Protein AF-A0AAV4DN42-F1 (afdb_monomer_lite)

InterPro domains:
  IPR019396 Transmembrane Fragile-X-F-associated protein [PF10269] (23-129)
  IPR019396 Transmembrane Fragile-X-F-associated protein [PTHR13568] (8-127)

Organism: NCBI:txid259542

Foldseek 3Di:
DVVVVVVVVVVVLVVQLVVLVVVVVVVVDPDQLVVSCVSVVVVLVVVVVVLVVVVVVVVVCVVVVPPDPPVVVVVVSVVVVLLSVLVVQLSVLVSVVVVVDPDPVVVSCVSVVVSVVVVVVVVVVVVVVVVVVD

Structure (mmCIF, N/CA/C/O backbone):
data_AF-A0AAV4DN42-F1
#
_entry.id   AF-A0AAV4DN42-F1
#
loop_
_atom_site.group_PDB
_atom_site.id
_atom_site.type_symbol
_atom_site.label_atom_id
_atom_site.label_alt_id
_atom_site.label_comp_id
_atom_site.label_asym_id
_atom_site.label_entity_id
_atom_site.label_seq_id
_atom_site.pdbx_PDB_ins_code
_atom_site.Cartn_x
_atom_site.Cartn_y
_atom_site.Cartn_z
_atom_site.occupancy
_atom_site.B_iso_or_equiv
_atom_site.auth_seq_id
_atom_site.auth_comp_id
_atom_site.auth_asym_id
_atom_site.auth_atom_id
_atom_site.pdbx_PDB_model_num
ATOM 1 N N . MET A 1 1 ? 24.687 -5.754 9.246 1.00 56.94 1 MET A N 1
ATOM 2 C CA . MET A 1 1 ? 24.277 -4.913 10.397 1.00 56.94 1 MET A CA 1
ATOM 3 C C . MET A 1 1 ? 23.203 -3.888 9.998 1.00 56.94 1 MET A C 1
ATOM 5 O O . MET A 1 1 ? 22.119 -3.936 10.558 1.00 56.94 1 MET A O 1
ATOM 9 N N . ALA A 1 2 ? 23.407 -3.048 8.970 1.00 63.66 2 ALA A N 1
ATOM 10 C CA . ALA A 1 2 ? 22.430 -2.015 8.566 1.00 63.66 2 ALA A CA 1
ATOM 11 C C . ALA A 1 2 ? 21.050 -2.532 8.084 1.00 63.66 2 ALA A C 1
ATOM 13 O O . ALA A 1 2 ? 20.036 -1.884 8.322 1.00 63.66 2 ALA A O 1
ATOM 14 N N . ALA A 1 3 ? 20.978 -3.700 7.433 1.00 63.69 3 ALA A N 1
ATOM 15 C CA . ALA A 1 3 ? 19.703 -4.267 6.967 1.00 63.69 3 ALA A CA 1
ATOM 16 C C . ALA A 1 3 ? 18.789 -4.721 8.122 1.00 63.69 3 ALA A C 1
ATOM 18 O O . ALA A 1 3 ? 17.575 -4.541 8.059 1.00 63.69 3 ALA A O 1
ATOM 19 N N . VAL A 1 4 ? 19.385 -5.242 9.198 1.00 74.44 4 VAL A N 1
ATOM 20 C CA . VAL A 1 4 ? 18.662 -5.710 10.391 1.00 74.44 4 VAL A CA 1
ATOM 21 C C . VAL A 1 4 ? 18.031 -4.527 11.123 1.00 74.44 4 VAL A C 1
ATOM 23 O O . VAL A 1 4 ? 16.860 -4.572 11.478 1.00 74.44 4 VAL A O 1
ATOM 26 N N . GLN A 1 5 ? 18.762 -3.419 11.251 1.00 70.25 5 GLN A N 1
ATOM 27 C CA . GLN A 1 5 ? 18.263 -2.202 11.893 1.00 70.25 5 GLN A CA 1
ATOM 28 C C . GLN A 1 5 ? 17.070 -1.586 11.146 1.00 70.25 5 GLN A C 1
ATOM 30 O O . GLN A 1 5 ? 16.106 -1.146 11.768 1.00 70.25 5 GLN A O 1
ATOM 35 N N . LYS A 1 6 ? 17.092 -1.619 9.807 1.00 75.25 6 LYS A N 1
ATOM 36 C CA . LYS A 1 6 ? 15.973 -1.156 8.969 1.00 75.25 6 LYS A CA 1
ATOM 37 C C . LYS A 1 6 ? 14.732 -2.039 9.126 1.00 75.25 6 LYS A C 1
ATOM 39 O O . LYS A 1 6 ? 13.620 -1.519 9.159 1.00 75.25 6 LYS A O 1
ATOM 44 N N . ALA A 1 7 ? 14.922 -3.354 9.247 1.00 75.06 7 ALA A N 1
ATOM 45 C CA . ALA A 1 7 ? 13.830 -4.296 9.466 1.00 75.06 7 ALA A CA 1
ATOM 46 C C . ALA A 1 7 ? 13.192 -4.116 10.851 1.00 75.06 7 ALA A C 1
ATOM 48 O O . ALA A 1 7 ? 11.974 -4.026 10.942 1.00 75.06 7 ALA A O 1
ATOM 49 N N . ILE A 1 8 ? 14.000 -3.980 11.909 1.00 77.94 8 ILE A N 1
ATOM 50 C CA . ILE A 1 8 ? 13.504 -3.778 13.281 1.00 77.94 8 ILE A CA 1
ATOM 51 C C . ILE A 1 8 ? 12.688 -2.485 13.384 1.00 77.94 8 ILE A C 1
ATOM 53 O O . ILE A 1 8 ? 11.615 -2.485 13.982 1.00 77.94 8 ILE A O 1
ATOM 57 N N . PHE A 1 9 ? 13.159 -1.401 12.763 1.00 77.19 9 PHE A N 1
ATOM 58 C CA . PHE A 1 9 ? 12.449 -0.122 12.773 1.00 77.19 9 PHE A CA 1
ATOM 59 C C . PHE A 1 9 ? 11.089 -0.207 12.063 1.00 77.19 9 PHE A C 1
ATOM 61 O O . PHE A 1 9 ? 10.078 0.232 12.606 1.00 77.19 9 PHE A O 1
ATOM 68 N N . SER A 1 10 ? 11.053 -0.840 10.884 1.00 77.38 10 SER A N 1
ATOM 69 C CA . SER A 1 10 ? 9.808 -1.085 10.145 1.00 77.38 10 SER A CA 1
ATOM 70 C C . SER A 1 10 ? 8.827 -1.943 10.954 1.00 77.38 10 SER A C 1
ATOM 72 O O . SER A 1 10 ? 7.662 -1.582 11.109 1.00 77.38 10 SER A O 1
ATOM 74 N N . SER A 1 11 ? 9.309 -3.040 11.548 1.00 77.50 11 SER A N 1
ATOM 75 C CA . SER A 1 11 ? 8.485 -3.930 12.369 1.00 77.50 11 SER A CA 1
ATOM 76 C C . SER A 1 11 ? 7.931 -3.237 13.614 1.00 77.50 11 SER A C 1
ATOM 78 O O . SER A 1 11 ? 6.771 -3.447 13.952 1.00 77.50 11 SER A O 1
ATOM 80 N N . GLY A 1 12 ? 8.718 -2.385 14.279 1.00 82.31 12 GLY A N 1
ATOM 81 C CA . GLY A 1 12 ? 8.261 -1.618 15.441 1.00 82.31 12 GLY A CA 1
ATOM 82 C C . GLY A 1 12 ? 7.134 -0.646 15.094 1.00 82.31 12 GLY A C 1
ATOM 83 O O . GLY A 1 12 ? 6.122 -0.599 15.790 1.00 82.31 12 GLY A O 1
ATOM 84 N N . ILE A 1 13 ? 7.263 0.071 13.975 1.00 80.38 13 ILE A N 1
ATOM 85 C CA . ILE A 1 13 ? 6.212 0.968 13.478 1.00 80.38 13 ILE A CA 1
ATOM 86 C C . ILE A 1 13 ? 4.941 0.182 13.156 1.00 80.38 13 ILE A C 1
ATOM 88 O O . ILE A 1 13 ? 3.855 0.570 13.584 1.00 80.38 13 ILE A O 1
ATOM 92 N N . LEU A 1 14 ? 5.062 -0.948 12.454 1.00 78.81 14 LEU A N 1
ATOM 93 C CA . LEU A 1 14 ? 3.919 -1.800 12.125 1.00 78.81 14 LEU A CA 1
ATOM 94 C C . LEU A 1 14 ? 3.215 -2.332 13.378 1.00 78.81 14 LEU A C 1
ATOM 96 O O . LEU A 1 14 ? 1.989 -2.300 13.436 1.00 78.81 14 LEU A O 1
ATOM 100 N N . LEU A 1 15 ? 3.973 -2.764 14.391 1.00 81.88 15 LEU A N 1
ATOM 101 C CA . LEU A 1 15 ? 3.421 -3.231 15.664 1.00 81.88 15 LEU A CA 1
ATOM 102 C C . LEU A 1 15 ? 2.654 -2.125 16.389 1.00 81.88 15 LEU A C 1
ATOM 104 O O . LEU A 1 15 ? 1.529 -2.356 16.815 1.00 81.88 15 LEU A O 1
ATOM 108 N N . ILE A 1 16 ? 3.216 -0.917 16.476 1.00 82.06 16 ILE A N 1
ATOM 109 C CA . ILE A 1 16 ? 2.529 0.234 17.084 1.00 82.06 16 ILE A CA 1
ATOM 110 C C . ILE A 1 16 ? 1.230 0.541 16.329 1.00 82.06 16 ILE A C 1
ATOM 112 O O . ILE A 1 16 ? 0.191 0.752 16.947 1.00 82.06 16 ILE A O 1
ATOM 116 N N . THR A 1 17 ? 1.266 0.497 14.996 1.00 79.06 17 THR A N 1
ATOM 117 C CA . THR A 1 17 ? 0.084 0.731 14.152 1.00 79.06 17 THR A CA 1
ATOM 118 C C . THR A 1 17 ? -0.991 -0.338 14.379 1.00 79.06 17 THR A C 1
ATOM 120 O O . THR A 1 17 ? -2.170 -0.015 14.490 1.00 79.06 17 THR A O 1
ATOM 123 N N . ALA A 1 18 ? -0.592 -1.608 14.503 1.00 79.12 18 ALA A N 1
ATOM 124 C CA . ALA A 1 18 ? -1.494 -2.725 14.778 1.00 79.12 18 ALA A CA 1
ATOM 125 C C . ALA A 1 18 ? -2.104 -2.656 16.189 1.00 79.12 18 ALA A C 1
ATOM 127 O O . ALA A 1 18 ? -3.283 -2.956 16.361 1.00 79.12 18 ALA A O 1
ATOM 128 N N . ILE A 1 19 ? -1.329 -2.221 17.188 1.00 80.75 19 ILE A N 1
ATOM 129 C CA . ILE A 1 19 ? -1.811 -2.015 18.560 1.00 80.75 19 ILE A CA 1
ATOM 130 C C . ILE A 1 19 ? -2.817 -0.857 18.606 1.00 80.75 19 ILE A C 1
ATOM 132 O O . ILE A 1 19 ? -3.891 -1.016 19.180 1.00 80.75 19 ILE A O 1
ATOM 136 N N . LEU A 1 20 ? -2.521 0.278 17.960 1.00 76.44 20 LEU A N 1
ATOM 137 C CA . LEU A 1 20 ? -3.452 1.411 17.848 1.00 76.44 20 LEU A CA 1
ATOM 138 C C . LEU A 1 20 ? -4.739 1.023 17.105 1.00 76.44 20 LEU A C 1
ATOM 140 O O . LEU A 1 20 ? -5.827 1.442 17.493 1.00 76.44 20 LEU A O 1
ATOM 144 N N . PHE A 1 21 ? -4.622 0.190 16.069 1.00 78.81 21 PHE A N 1
ATOM 145 C CA . PHE A 1 21 ? -5.764 -0.375 15.353 1.00 78.81 21 PHE A CA 1
ATOM 146 C C . PHE A 1 21 ? -6.633 -1.254 16.261 1.00 78.81 21 PHE A C 1
ATOM 148 O O . PHE A 1 21 ? -7.845 -1.059 16.312 1.00 78.81 21 PHE A O 1
ATOM 155 N N . ALA A 1 22 ? -6.027 -2.172 17.019 1.00 75.94 22 ALA A N 1
ATOM 156 C CA 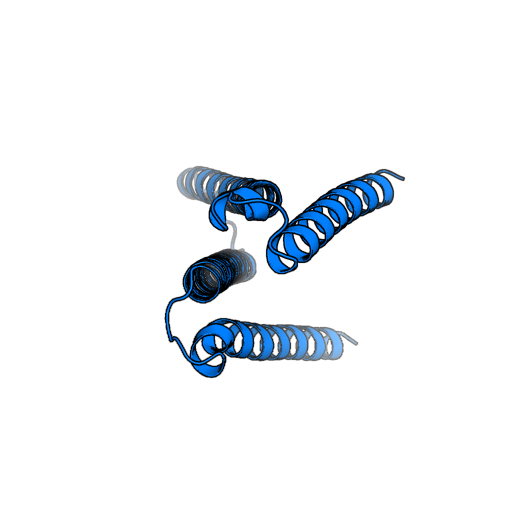. ALA A 1 22 ? -6.749 -3.032 17.956 1.00 75.94 22 ALA A CA 1
ATOM 157 C C . ALA A 1 22 ? -7.432 -2.229 19.080 1.00 75.94 22 ALA A C 1
ATOM 159 O O . ALA A 1 22 ? -8.590 -2.485 19.391 1.00 75.94 22 ALA A O 1
ATOM 160 N N . LEU A 1 23 ? -6.754 -1.214 19.628 1.00 70.81 23 LEU A N 1
ATOM 161 C CA . LEU A 1 23 ? -7.309 -0.315 20.649 1.00 70.81 23 LE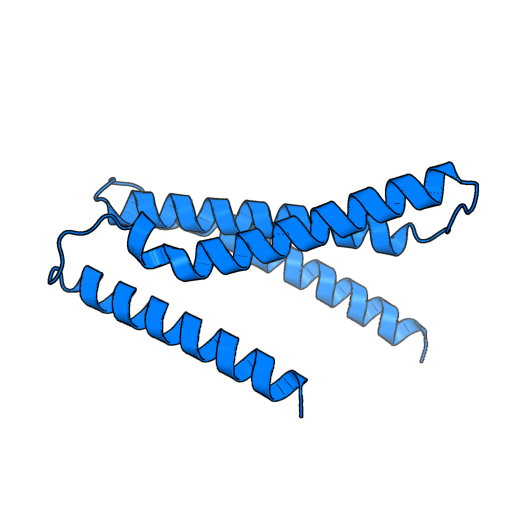U A CA 1
ATOM 162 C C . LEU A 1 23 ? -8.529 0.464 20.150 1.00 70.81 23 LEU A C 1
ATOM 164 O O . LEU A 1 23 ? -9.501 0.635 20.885 1.00 70.81 23 LEU A O 1
ATOM 168 N N . ARG A 1 24 ? -8.502 0.926 18.895 1.00 72.69 24 ARG A N 1
ATOM 169 C CA . ARG A 1 24 ? -9.648 1.618 18.301 1.00 72.69 24 ARG A CA 1
ATOM 170 C C . ARG A 1 24 ? -10.825 0.679 18.049 1.00 72.69 24 ARG A C 1
ATOM 172 O O . ARG A 1 24 ? -11.963 1.091 18.25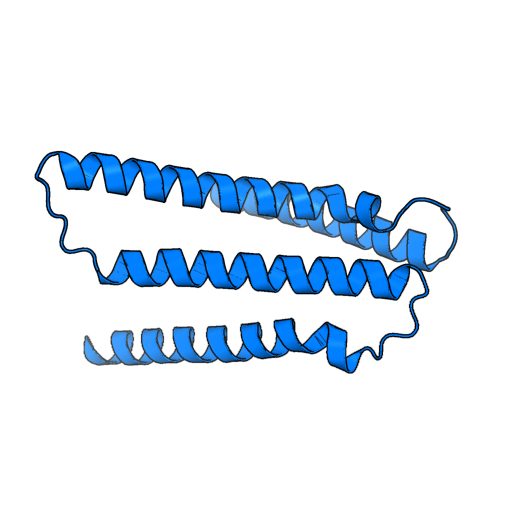0 1.00 72.69 24 ARG A O 1
ATOM 179 N N . VAL A 1 25 ? -10.569 -0.559 17.619 1.00 71.44 25 VAL A N 1
ATOM 180 C CA . VAL A 1 25 ? -11.618 -1.587 17.490 1.00 71.44 25 VAL A CA 1
ATOM 181 C C . VAL A 1 25 ? -12.298 -1.849 18.839 1.00 71.44 25 VAL A C 1
ATOM 183 O O . VAL A 1 25 ? -13.497 -2.106 18.872 1.00 71.44 25 VAL A O 1
ATOM 186 N N . ASP A 1 26 ? -11.571 -1.690 19.946 1.00 77.00 26 ASP A N 1
ATOM 187 C CA . ASP A 1 26 ? -12.096 -1.780 21.315 1.00 77.00 26 ASP A CA 1
ATOM 188 C C . ASP A 1 26 ? -12.913 -0.536 21.753 1.00 77.00 26 ASP A C 1
ATOM 190 O O . ASP A 1 26 ? -13.239 -0.374 22.924 1.00 77.00 26 ASP A O 1
ATOM 194 N N . ASN A 1 27 ? -13.238 0.380 20.825 1.00 67.19 27 ASN A N 1
ATOM 195 C CA . ASN A 1 27 ? -14.006 1.618 21.047 1.00 67.19 27 ASN A CA 1
ATOM 196 C C . ASN A 1 27 ? -13.464 2.537 22.161 1.00 67.19 27 ASN A C 1
ATOM 198 O O . ASN A 1 27 ? -14.185 3.379 22.688 1.00 67.19 27 ASN A O 1
ATOM 202 N N . THR A 1 28 ? -12.184 2.417 22.515 1.00 66.69 28 THR A N 1
ATOM 203 C CA . THR A 1 28 ? -11.588 3.209 23.607 1.00 66.69 28 THR A CA 1
ATOM 204 C C . THR A 1 28 ? -11.229 4.646 23.210 1.00 66.69 28 THR A C 1
ATOM 206 O O . THR A 1 28 ? -10.981 5.479 24.079 1.00 66.69 28 THR A O 1
ATOM 209 N N . VAL A 1 29 ? -11.179 4.960 21.910 1.00 68.44 29 VAL A N 1
ATOM 210 C CA . VAL A 1 29 ? -10.678 6.244 21.384 1.00 68.44 29 VAL A CA 1
ATOM 211 C C . VAL A 1 29 ? -11.523 6.690 20.195 1.00 68.44 29 VAL A C 1
ATOM 213 O O . VAL A 1 29 ? -11.504 5.983 19.205 1.00 68.44 29 VAL A O 1
ATOM 216 N N . ASP A 1 30 ? -12.142 7.881 20.211 1.00 68.25 30 ASP A N 1
ATOM 217 C CA . ASP A 1 30 ? -13.052 8.409 19.158 1.00 68.25 30 ASP A CA 1
ATOM 218 C C . ASP A 1 30 ? -12.383 9.029 17.901 1.00 68.25 30 ASP A C 1
ATOM 220 O O . ASP A 1 30 ? -13.030 9.654 17.066 1.00 68.25 30 ASP A O 1
ATOM 224 N N . TRP A 1 31 ? -11.098 8.767 17.661 1.00 72.62 31 TRP A N 1
ATOM 225 C CA . TRP A 1 31 ? -10.346 9.322 16.528 1.00 72.62 31 TRP A CA 1
ATOM 226 C C . TRP A 1 31 ? -10.672 8.720 15.149 1.00 72.62 31 TRP A C 1
ATOM 228 O O . TRP A 1 31 ? -10.988 7.543 15.021 1.00 72.62 31 TRP A O 1
ATOM 238 N N . ASN A 1 32 ? -10.500 9.514 14.087 1.00 78.38 32 ASN A N 1
ATOM 239 C CA . ASN A 1 32 ? -10.721 9.063 12.712 1.00 78.38 32 ASN A CA 1
ATOM 240 C C . ASN A 1 32 ? -9.804 7.871 12.354 1.00 78.38 32 ASN A C 1
ATOM 242 O O . ASN A 1 32 ? -8.597 7.907 12.613 1.00 78.38 32 ASN A O 1
ATOM 246 N N . TRP A 1 33 ? -10.356 6.847 11.698 1.00 74.81 33 TRP A N 1
ATOM 247 C CA . TRP A 1 33 ? -9.629 5.668 11.224 1.00 74.81 33 TRP A CA 1
ATOM 248 C C . TRP A 1 33 ? -8.422 6.026 10.358 1.00 74.81 33 TRP A C 1
ATOM 250 O O . TRP A 1 33 ? -7.365 5.411 10.492 1.00 74.81 33 TRP A O 1
ATOM 260 N N . PHE A 1 34 ? -8.517 7.087 9.552 1.00 76.00 34 PHE A N 1
ATOM 261 C CA . PHE A 1 34 ? -7.387 7.590 8.766 1.00 76.00 34 PHE A CA 1
ATOM 262 C C . PHE A 1 34 ? -6.158 7.953 9.618 1.00 76.00 34 PHE A C 1
ATOM 264 O O . PHE A 1 34 ? -5.030 7.752 9.165 1.00 76.00 34 PHE A O 1
ATOM 271 N N . LEU A 1 35 ? -6.353 8.439 10.852 1.00 77.12 35 LEU A N 1
ATOM 272 C CA . LEU A 1 35 ? -5.262 8.862 11.735 1.00 77.12 35 LEU A CA 1
ATOM 273 C C . LEU A 1 35 ? -4.438 7.674 12.251 1.00 77.12 35 LEU A C 1
ATOM 275 O O . LEU A 1 35 ? -3.217 7.761 12.358 1.00 77.12 35 LEU A O 1
ATOM 279 N N . ILE A 1 36 ? -5.089 6.542 12.518 1.00 79.00 36 ILE A N 1
ATOM 280 C CA . ILE A 1 36 ? -4.434 5.317 13.002 1.00 79.00 36 ILE A CA 1
ATOM 281 C C . ILE A 1 36 ? -3.510 4.739 11.933 1.00 79.00 36 ILE A C 1
ATOM 283 O O . ILE A 1 36 ? -2.447 4.212 12.245 1.00 79.00 36 ILE A O 1
ATOM 287 N N . PHE A 1 37 ? -3.874 4.897 10.661 1.00 79.25 37 PHE A N 1
ATOM 288 C CA . PHE A 1 37 ? -3.066 4.435 9.540 1.00 79.25 37 PHE A CA 1
ATOM 289 C C . PHE A 1 37 ? -1.915 5.382 9.169 1.00 79.25 37 PHE A C 1
ATOM 291 O O . PHE A 1 37 ? -1.133 5.025 8.289 1.00 79.25 37 PHE A O 1
ATOM 298 N N . ILE A 1 38 ? -1.758 6.557 9.801 1.00 82.62 38 ILE A N 1
ATOM 299 C CA . ILE A 1 38 ? -0.684 7.527 9.484 1.00 82.62 38 ILE A CA 1
ATOM 300 C C . ILE A 1 38 ? 0.705 6.888 9.311 1.00 82.62 38 ILE A C 1
ATOM 302 O O . ILE A 1 38 ? 1.376 7.219 8.331 1.00 82.62 38 ILE A O 1
ATOM 306 N N . PRO A 1 39 ? 1.163 5.972 10.188 1.00 77.81 39 PRO A N 1
ATOM 307 C CA . PRO A 1 39 ? 2.496 5.392 10.050 1.00 77.81 39 PRO A CA 1
ATOM 308 C C . PRO A 1 39 ? 2.648 4.563 8.766 1.00 77.81 39 PRO A C 1
ATOM 310 O O . PRO A 1 39 ? 3.710 4.569 8.144 1.00 77.81 39 PRO A O 1
ATOM 313 N N . LEU A 1 40 ? 1.573 3.890 8.338 1.00 81.00 40 LEU A N 1
ATOM 314 C CA . LEU A 1 40 ? 1.514 3.157 7.073 1.00 81.00 40 LEU A CA 1
ATOM 315 C C . LEU A 1 40 ? 1.495 4.119 5.878 1.00 81.00 40 LEU A C 1
ATOM 317 O O . LEU A 1 40 ? 2.309 3.963 4.972 1.00 81.00 40 LEU A O 1
ATOM 321 N N . TRP A 1 41 ? 0.660 5.166 5.921 1.00 83.06 41 TRP A N 1
ATOM 322 C CA . TRP A 1 41 ? 0.625 6.209 4.885 1.00 83.06 41 TRP A CA 1
ATOM 323 C C . TRP A 1 41 ? 1.991 6.867 4.677 1.00 83.06 41 TRP A C 1
ATOM 325 O O . TRP A 1 41 ? 2.385 7.125 3.540 1.00 83.06 41 TRP A O 1
ATOM 335 N N . LEU A 1 42 ? 2.738 7.111 5.758 1.00 84.94 42 LEU A N 1
ATOM 336 C CA . LEU A 1 42 ? 4.084 7.670 5.681 1.00 84.94 42 LEU A CA 1
ATOM 337 C C . LEU A 1 42 ? 5.041 6.726 4.941 1.00 84.94 42 LEU A C 1
ATOM 339 O O . LEU A 1 42 ? 5.803 7.169 4.082 1.00 84.94 42 LEU A O 1
ATOM 343 N N . PHE A 1 43 ? 4.994 5.427 5.243 1.00 82.56 43 PHE A N 1
ATOM 344 C CA . PHE A 1 43 ? 5.819 4.433 4.561 1.00 82.56 43 PHE A CA 1
ATOM 345 C C . PHE A 1 43 ? 5.487 4.348 3.065 1.00 82.56 43 PHE A C 1
ATOM 347 O O . PHE A 1 43 ? 6.395 4.393 2.231 1.00 82.56 43 PHE A O 1
ATOM 354 N N . ASP A 1 44 ? 4.198 4.293 2.722 1.00 85.31 44 ASP A N 1
ATOM 355 C CA . ASP A 1 44 ? 3.737 4.268 1.333 1.00 85.31 44 ASP A CA 1
ATOM 356 C C . ASP A 1 44 ? 4.157 5.545 0.581 1.00 85.31 44 ASP A C 1
ATOM 358 O O . ASP A 1 44 ? 4.665 5.468 -0.540 1.00 85.31 44 ASP A O 1
ATOM 362 N N . ALA A 1 45 ? 4.051 6.718 1.217 1.00 88.00 45 ALA A N 1
ATOM 363 C CA . ALA A 1 45 ? 4.482 7.993 0.646 1.00 88.00 45 ALA A CA 1
ATOM 364 C C . ALA A 1 45 ? 5.994 8.038 0.372 1.00 88.00 45 ALA A C 1
ATOM 366 O O . ALA A 1 45 ? 6.417 8.492 -0.695 1.00 88.00 45 ALA A O 1
ATOM 367 N N . VAL A 1 46 ? 6.821 7.535 1.295 1.00 89.06 46 VAL A N 1
ATOM 368 C CA . VAL A 1 46 ? 8.275 7.426 1.090 1.00 89.06 46 VAL A CA 1
ATOM 369 C C . VAL A 1 46 ? 8.586 6.491 -0.082 1.00 89.06 46 VAL A C 1
ATOM 371 O O . VAL A 1 46 ? 9.431 6.817 -0.919 1.00 89.06 46 VAL A O 1
ATOM 374 N N . MET A 1 47 ? 7.880 5.361 -0.185 1.00 85.50 47 MET A N 1
ATOM 375 C CA . MET A 1 47 ? 8.050 4.390 -1.270 1.00 85.50 47 MET A CA 1
ATOM 376 C C . MET A 1 47 ? 7.690 5.003 -2.634 1.00 85.50 47 MET A C 1
ATOM 378 O O . MET A 1 47 ? 8.491 4.960 -3.570 1.00 85.50 47 MET A O 1
ATOM 382 N N . ILE A 1 48 ? 6.533 5.665 -2.732 1.00 87.38 48 ILE A N 1
ATOM 383 C CA . ILE A 1 48 ? 6.086 6.359 -3.948 1.00 87.38 48 ILE A CA 1
ATOM 384 C C . ILE A 1 48 ? 7.065 7.469 -4.333 1.00 87.38 48 ILE A C 1
ATOM 386 O O . ILE A 1 48 ? 7.461 7.562 -5.494 1.00 87.38 48 ILE A O 1
ATOM 390 N N . THR A 1 49 ? 7.514 8.276 -3.370 1.00 90.00 49 THR A N 1
ATOM 391 C CA . THR A 1 49 ? 8.489 9.349 -3.619 1.00 90.00 49 THR A CA 1
ATOM 392 C C . THR A 1 49 ? 9.791 8.783 -4.181 1.00 90.00 49 THR A C 1
ATOM 394 O O . THR A 1 49 ? 10.316 9.296 -5.169 1.00 90.00 49 THR A O 1
ATOM 397 N N . TYR A 1 50 ? 10.288 7.681 -3.612 1.00 88.25 50 TYR A N 1
ATOM 398 C CA . TYR A 1 50 ? 11.468 6.990 -4.124 1.00 88.25 50 TYR A CA 1
ATOM 399 C C . TYR A 1 50 ? 11.276 6.511 -5.572 1.00 88.25 50 TYR A C 1
ATOM 401 O O . TYR A 1 50 ? 12.159 6.716 -6.409 1.00 88.25 50 TYR A O 1
ATOM 409 N N . LEU A 1 51 ? 10.119 5.921 -5.897 1.00 85.81 51 LEU A N 1
ATOM 410 C CA . LEU A 1 51 ? 9.794 5.491 -7.262 1.00 85.81 51 LEU A CA 1
ATOM 411 C C . LEU A 1 51 ? 9.736 6.675 -8.233 1.00 85.81 51 LEU A C 1
ATOM 413 O O . LEU A 1 51 ? 10.345 6.604 -9.300 1.00 85.81 51 LEU A O 1
ATOM 417 N N . ILE A 1 52 ? 9.078 7.774 -7.853 1.00 87.00 52 ILE A N 1
ATOM 418 C CA . ILE A 1 52 ? 8.979 8.997 -8.660 1.00 87.00 52 ILE A CA 1
ATOM 419 C C . ILE A 1 52 ? 10.371 9.567 -8.945 1.00 87.00 52 ILE A C 1
ATOM 421 O O . ILE A 1 52 ? 10.698 9.821 -10.102 1.00 87.00 52 ILE A O 1
ATOM 425 N N . VAL A 1 53 ? 11.226 9.708 -7.928 1.00 88.75 53 VAL A N 1
ATOM 426 C CA . VAL A 1 53 ? 12.606 10.194 -8.102 1.00 88.75 53 VAL A CA 1
ATOM 427 C C . VAL A 1 53 ? 13.380 9.289 -9.060 1.00 88.75 53 VAL A C 1
ATOM 429 O O . VAL A 1 53 ? 14.040 9.772 -9.977 1.00 88.75 53 VAL A O 1
ATOM 432 N N . ASN A 1 54 ? 13.254 7.972 -8.910 1.00 83.56 54 ASN A N 1
ATOM 433 C CA . ASN A 1 54 ? 13.932 6.997 -9.761 1.00 83.56 54 ASN A CA 1
ATOM 434 C C . ASN A 1 54 ? 13.397 7.000 -11.211 1.00 83.56 54 ASN A C 1
ATOM 436 O O . ASN A 1 54 ? 14.127 6.671 -12.148 1.00 83.56 54 ASN A O 1
ATOM 440 N N . ILE A 1 55 ? 12.136 7.387 -11.421 1.00 82.06 55 ILE A N 1
ATOM 441 C CA . ILE A 1 55 ? 11.557 7.626 -12.750 1.00 82.06 55 ILE A CA 1
ATOM 442 C C . ILE A 1 55 ? 12.104 8.929 -13.340 1.00 82.06 55 ILE A C 1
ATOM 444 O O . ILE A 1 55 ? 12.592 8.914 -14.466 1.00 82.06 55 ILE A O 1
ATOM 448 N N . ILE A 1 56 ? 12.104 10.032 -12.585 1.00 85.88 56 ILE A N 1
ATOM 449 C CA . ILE A 1 56 ? 12.613 11.338 -13.039 1.00 85.88 56 ILE A CA 1
ATOM 450 C C . ILE A 1 56 ? 14.092 11.248 -13.417 1.00 85.88 56 ILE A C 1
ATOM 452 O O . ILE A 1 56 ? 14.482 11.731 -14.480 1.00 85.88 56 ILE A O 1
ATOM 456 N N . ILE A 1 57 ? 14.913 10.614 -12.573 1.00 84.06 57 ILE A N 1
ATOM 457 C CA . ILE A 1 57 ? 16.332 10.384 -12.863 1.00 84.06 57 ILE A CA 1
ATOM 458 C C . ILE A 1 57 ? 16.454 9.608 -14.169 1.00 84.06 57 ILE A C 1
ATOM 460 O O . ILE A 1 57 ? 17.176 10.048 -15.054 1.00 84.06 57 ILE A O 1
ATOM 464 N N . HIS A 1 58 ? 15.692 8.524 -14.338 1.00 77.56 58 HIS A N 1
ATOM 465 C CA . HIS A 1 58 ? 15.743 7.729 -15.560 1.00 77.56 58 HIS A CA 1
ATOM 466 C C . HIS A 1 58 ? 15.354 8.530 -16.812 1.00 77.56 58 HIS A C 1
ATOM 468 O O . HIS A 1 58 ? 16.040 8.429 -17.826 1.00 77.56 58 HIS A O 1
ATOM 474 N N . PHE A 1 59 ? 14.315 9.370 -16.737 1.00 74.94 59 PHE A N 1
ATOM 475 C CA . PHE A 1 59 ? 13.935 10.274 -17.828 1.00 74.94 59 PHE A CA 1
ATOM 476 C C . PHE A 1 59 ? 15.050 11.272 -18.167 1.00 74.94 59 PHE A C 1
ATOM 478 O O . PHE A 1 59 ? 15.346 11.483 -19.342 1.00 74.94 59 PHE A O 1
ATOM 485 N N . ARG A 1 60 ? 15.713 11.848 -17.153 1.00 81.12 60 ARG A N 1
ATOM 486 C CA . ARG A 1 60 ? 16.863 12.749 -17.347 1.00 81.12 60 ARG A CA 1
ATOM 487 C C . ARG A 1 60 ? 18.028 12.031 -18.030 1.00 81.12 60 ARG A C 1
ATOM 489 O O . ARG A 1 60 ? 18.627 12.588 -18.944 1.00 81.12 60 ARG A O 1
ATOM 496 N N . THR A 1 61 ? 18.345 10.806 -17.606 1.00 74.12 61 THR A N 1
ATOM 497 C CA . THR A 1 61 ? 19.444 10.021 -18.189 1.00 74.12 61 THR A CA 1
ATOM 498 C C . THR A 1 61 ? 19.136 9.600 -19.626 1.00 74.12 61 THR A C 1
ATOM 500 O O . THR A 1 61 ? 20.013 9.685 -20.481 1.00 74.12 61 THR A O 1
ATOM 503 N N . ALA A 1 62 ? 17.885 9.219 -19.914 1.00 70.19 62 ALA A N 1
ATOM 504 C CA . ALA A 1 62 ? 17.435 8.846 -21.256 1.00 70.19 62 ALA A CA 1
ATOM 505 C C . ALA A 1 62 ? 17.517 10.015 -22.255 1.00 70.19 62 ALA A C 1
ATOM 507 O O . ALA A 1 62 ? 17.853 9.804 -23.418 1.00 70.19 62 ALA A O 1
ATOM 508 N N . PHE A 1 63 ? 17.263 11.249 -21.806 1.00 70.81 63 PHE A N 1
ATOM 509 C CA . PHE A 1 63 ? 17.354 12.448 -22.648 1.00 70.81 63 PHE A CA 1
ATOM 510 C C . PHE A 1 63 ? 18.800 12.794 -23.054 1.00 70.81 63 PHE A C 1
ATOM 512 O O . PHE A 1 63 ? 19.019 13.372 -24.112 1.00 70.81 63 PHE A O 1
ATOM 519 N N . CYS A 1 64 ? 19.800 12.401 -22.255 1.00 68.94 64 CYS A N 1
ATOM 520 C CA . CYS A 1 64 ? 21.221 12.668 -22.521 1.00 68.94 64 CYS A CA 1
ATOM 521 C C . CYS A 1 64 ? 21.872 11.647 -23.484 1.00 68.94 64 CYS A C 1
ATOM 523 O O . CYS A 1 64 ? 23.092 11.576 -23.593 1.00 68.94 64 CYS A O 1
ATOM 525 N N . GLY A 1 65 ? 21.071 10.823 -24.172 1.00 63.31 65 GLY A N 1
ATOM 526 C CA . GLY A 1 65 ? 21.541 9.897 -25.210 1.00 63.31 65 GLY A CA 1
ATOM 527 C C . GLY A 1 65 ? 22.099 8.563 -24.706 1.00 63.31 65 GLY A C 1
ATOM 528 O O . GLY A 1 65 ? 22.397 7.691 -25.520 1.00 63.31 65 GLY A O 1
ATOM 529 N N . ASN A 1 66 ? 22.182 8.344 -23.389 1.00 60.91 66 ASN A N 1
ATOM 530 C CA . ASN A 1 66 ? 22.545 7.038 -22.843 1.00 60.91 66 ASN A CA 1
ATOM 531 C C . ASN A 1 66 ? 21.288 6.156 -22.766 1.00 60.91 66 ASN A C 1
ATOM 533 O O . ASN A 1 66 ? 20.614 6.076 -21.736 1.00 60.91 66 ASN A O 1
ATOM 537 N N . VAL A 1 67 ? 20.925 5.551 -23.904 1.00 60.69 67 VAL A N 1
ATOM 538 C CA . VAL A 1 67 ? 19.807 4.603 -24.019 1.00 60.69 67 VAL A CA 1
ATOM 539 C C . VAL A 1 67 ? 20.195 3.308 -23.315 1.00 60.69 67 VAL A C 1
ATOM 541 O O . VAL A 1 67 ? 20.631 2.337 -23.932 1.00 60.69 67 VAL A O 1
ATOM 544 N N . ASP A 1 68 ? 20.038 3.293 -21.995 1.00 59.59 68 ASP A N 1
ATOM 545 C CA . ASP A 1 68 ? 20.116 2.057 -21.233 1.00 59.59 68 ASP A CA 1
ATOM 546 C C . ASP A 1 68 ? 18.925 1.171 -21.621 1.00 59.59 68 ASP A C 1
ATOM 548 O O . ASP A 1 68 ? 17.760 1.480 -21.338 1.00 59.59 68 ASP A O 1
ATOM 552 N N . ARG A 1 69 ? 19.228 0.054 -22.295 1.00 54.00 69 ARG A N 1
ATOM 553 C CA . ARG A 1 69 ? 18.294 -1.001 -22.733 1.00 54.00 69 ARG A CA 1
ATOM 554 C C . ARG A 1 69 ? 17.789 -1.841 -21.558 1.00 54.00 69 ARG A C 1
ATOM 556 O O . ARG A 1 69 ? 17.823 -3.067 -21.580 1.00 54.00 69 ARG A O 1
ATOM 563 N N . ASN A 1 70 ? 17.325 -1.188 -20.502 1.00 55.47 70 ASN A N 1
ATOM 564 C CA . ASN A 1 70 ? 16.840 -1.860 -19.308 1.00 55.47 70 ASN A CA 1
ATOM 565 C C . ASN A 1 70 ? 15.304 -1.929 -19.296 1.00 55.47 70 ASN A C 1
ATOM 567 O O . ASN A 1 70 ? 14.654 -1.549 -18.319 1.00 55.47 70 ASN A O 1
ATOM 571 N N . ASP A 1 71 ? 14.710 -2.399 -20.399 1.00 52.53 71 ASP A N 1
ATOM 572 C CA . ASP A 1 71 ? 13.252 -2.550 -20.540 1.00 52.53 71 ASP A CA 1
ATOM 573 C C . ASP A 1 71 ? 12.665 -3.502 -19.485 1.00 52.53 71 ASP A C 1
ATOM 575 O O . ASP A 1 71 ? 11.570 -3.267 -18.973 1.00 52.53 71 ASP A O 1
ATOM 579 N N . MET A 1 72 ? 13.455 -4.483 -19.033 1.00 50.91 72 MET A N 1
ATOM 580 C CA . MET A 1 72 ? 13.100 -5.371 -17.919 1.00 50.91 72 MET A CA 1
ATOM 581 C C . MET A 1 72 ? 12.918 -4.621 -16.586 1.00 50.91 72 MET A C 1
ATOM 583 O O . MET A 1 72 ? 12.113 -5.020 -15.745 1.00 50.91 72 MET A O 1
ATOM 587 N N . THR A 1 73 ? 13.616 -3.498 -16.381 1.00 61.75 73 THR A N 1
ATOM 588 C CA . THR A 1 73 ? 13.501 -2.703 -15.146 1.00 61.75 73 THR A CA 1
ATOM 589 C C . THR A 1 73 ? 12.350 -1.700 -15.201 1.00 61.75 73 THR A C 1
ATOM 591 O O . THR A 1 73 ? 11.770 -1.384 -14.161 1.00 61.75 73 THR A O 1
ATOM 594 N N . LYS A 1 74 ? 11.964 -1.230 -16.395 1.00 65.94 74 LYS A N 1
ATOM 595 C CA . LYS A 1 74 ? 10.811 -0.332 -16.569 1.00 65.94 74 LYS A CA 1
ATOM 596 C C . LYS A 1 74 ? 9.516 -1.030 -16.161 1.00 65.94 74 LYS A C 1
ATOM 598 O O . LYS A 1 74 ? 8.824 -0.532 -15.275 1.00 65.94 74 LYS A O 1
ATOM 603 N N . ASN A 1 75 ? 9.249 -2.219 -16.707 1.00 69.62 75 ASN A N 1
ATOM 604 C CA . ASN A 1 75 ? 8.038 -2.988 -16.389 1.00 69.62 75 ASN A CA 1
ATOM 605 C C . ASN A 1 75 ? 7.936 -3.304 -14.894 1.00 69.62 75 ASN A C 1
ATOM 607 O O . ASN A 1 75 ? 6.861 -3.200 -14.312 1.00 69.62 75 ASN A O 1
ATOM 611 N N . ARG A 1 76 ? 9.069 -3.582 -14.236 1.00 71.38 76 ARG A N 1
ATOM 612 C CA . ARG A 1 76 ? 9.100 -3.843 -12.793 1.00 71.38 76 ARG A CA 1
ATOM 613 C C . ARG A 1 76 ? 8.797 -2.604 -11.945 1.00 71.38 76 ARG A C 1
ATOM 615 O O . ARG A 1 76 ? 8.108 -2.716 -10.936 1.00 71.38 76 ARG A O 1
ATOM 622 N N . LYS A 1 77 ? 9.271 -1.418 -12.352 1.00 76.25 77 LYS A N 1
ATOM 623 C CA . LYS A 1 77 ? 8.940 -0.140 -11.691 1.00 76.25 77 LYS A CA 1
ATOM 624 C C . LYS A 1 77 ? 7.447 0.184 -11.817 1.00 76.25 77 LYS A C 1
ATOM 626 O O . LYS A 1 77 ? 6.829 0.554 -10.822 1.00 76.25 77 LYS A O 1
ATOM 631 N N . TYR A 1 78 ? 6.864 0.006 -13.005 1.00 77.38 78 TYR A N 1
ATOM 632 C CA . TYR A 1 78 ? 5.425 0.196 -13.216 1.00 77.38 78 TYR A CA 1
ATOM 633 C C . TYR A 1 78 ? 4.587 -0.839 -12.454 1.00 77.38 78 TYR A C 1
ATOM 635 O O . TYR A 1 78 ? 3.608 -0.460 -11.819 1.00 77.38 78 TYR A O 1
ATOM 643 N N . GLY A 1 79 ? 5.006 -2.108 -12.427 1.00 81.00 79 GLY A N 1
ATOM 644 C CA . GLY A 1 79 ? 4.362 -3.148 -11.618 1.00 81.00 79 GLY A CA 1
ATOM 645 C C . GLY A 1 79 ? 4.356 -2.812 -10.123 1.00 81.00 79 GLY A C 1
ATOM 646 O O . GLY A 1 79 ? 3.321 -2.924 -9.472 1.00 81.00 79 GLY A O 1
ATOM 647 N N . LEU A 1 80 ? 5.473 -2.301 -9.590 1.00 81.88 80 LEU A N 1
ATOM 648 C CA . LEU A 1 80 ? 5.559 -1.826 -8.202 1.00 81.88 80 LEU A CA 1
ATOM 649 C C . LEU A 1 80 ? 4.645 -0.624 -7.924 1.00 81.88 80 LEU A C 1
ATOM 651 O O . LEU A 1 80 ? 4.009 -0.587 -6.875 1.00 81.88 80 LEU A O 1
ATOM 655 N N . LEU A 1 81 ? 4.540 0.336 -8.851 1.00 82.75 81 LEU A N 1
ATOM 656 C CA . LEU A 1 81 ? 3.605 1.459 -8.711 1.00 82.75 81 LEU A CA 1
ATOM 657 C C . LEU A 1 81 ? 2.150 0.988 -8.682 1.00 82.75 81 LEU A C 1
ATOM 659 O O . LEU A 1 81 ? 1.400 1.393 -7.797 1.00 82.75 81 LEU A O 1
ATOM 663 N N . VAL A 1 82 ? 1.761 0.119 -9.619 1.00 84.75 82 VAL A N 1
ATOM 664 C CA . VAL A 1 82 ? 0.408 -0.454 -9.674 1.00 84.75 82 VAL A CA 1
ATOM 665 C C . VAL A 1 82 ? 0.105 -1.209 -8.381 1.00 84.75 82 VAL A C 1
ATOM 667 O O . VAL A 1 82 ? -0.943 -0.988 -7.778 1.00 84.75 82 VAL A O 1
ATOM 670 N N . PHE A 1 83 ? 1.047 -2.021 -7.896 1.00 86.19 83 PHE A N 1
ATOM 671 C CA . PHE A 1 83 ? 0.928 -2.715 -6.617 1.00 86.19 83 PHE A CA 1
ATOM 672 C C . PHE A 1 83 ? 0.692 -1.742 -5.454 1.00 86.19 83 PHE A C 1
ATOM 674 O O . PHE A 1 83 ? -0.255 -1.936 -4.698 1.00 86.19 83 PHE A O 1
ATOM 681 N N . CYS A 1 84 ? 1.497 -0.678 -5.329 1.00 85.69 84 CYS A N 1
ATOM 682 C CA . CYS A 1 84 ? 1.331 0.348 -4.294 1.00 85.69 84 CYS A CA 1
ATOM 683 C C . CYS A 1 84 ? -0.044 1.025 -4.359 1.00 85.69 84 CYS A C 1
ATOM 685 O O . CYS A 1 84 ? -0.696 1.169 -3.327 1.00 85.69 84 CYS A O 1
ATOM 687 N N . VAL A 1 85 ? -0.512 1.400 -5.553 1.00 85.88 85 VAL A N 1
ATOM 688 C CA . VAL A 1 85 ? -1.829 2.032 -5.730 1.00 85.88 85 VAL A CA 1
ATOM 689 C C . VAL A 1 85 ? -2.949 1.092 -5.287 1.00 85.88 85 VAL A C 1
ATOM 691 O O . VAL A 1 85 ? -3.789 1.501 -4.490 1.00 85.88 85 VAL A O 1
ATOM 694 N N . LEU A 1 86 ? -2.932 -0.177 -5.717 1.00 85.94 86 LEU A N 1
ATOM 695 C CA . LEU A 1 86 ? -3.929 -1.166 -5.283 1.00 85.94 86 LEU A CA 1
ATOM 696 C C . LEU A 1 86 ? -3.919 -1.355 -3.759 1.00 85.94 86 LEU A C 1
ATOM 698 O O . LEU A 1 86 ? -4.975 -1.487 -3.138 1.00 85.94 86 LEU A O 1
ATOM 702 N N . LYS A 1 87 ? -2.730 -1.342 -3.151 1.00 84.94 87 LYS A N 1
ATOM 703 C CA . LYS A 1 87 ? -2.543 -1.461 -1.701 1.00 84.94 87 LYS A CA 1
ATOM 704 C C . LYS A 1 87 ? -3.152 -0.269 -0.955 1.00 84.94 87 LYS A C 1
ATOM 706 O O . LYS A 1 87 ? -3.844 -0.469 0.040 1.00 84.94 87 LYS A O 1
ATOM 711 N N . ILE A 1 88 ? -2.960 0.947 -1.468 1.00 86.12 88 ILE A N 1
ATOM 712 C CA . ILE A 1 88 ? -3.572 2.168 -0.925 1.00 86.12 88 ILE A CA 1
ATOM 713 C C . ILE A 1 88 ? -5.095 2.118 -1.078 1.00 86.12 88 ILE A C 1
ATOM 715 O O . ILE A 1 88 ? -5.812 2.423 -0.128 1.00 86.12 88 ILE A O 1
ATOM 719 N N . THR A 1 89 ? -5.612 1.677 -2.229 1.00 87.31 89 THR A N 1
ATOM 720 C CA . THR A 1 89 ? -7.059 1.518 -2.440 1.00 87.31 89 THR A CA 1
ATOM 721 C C . THR A 1 89 ? -7.672 0.551 -1.428 1.00 87.31 89 THR A C 1
ATOM 723 O O . THR A 1 89 ? -8.703 0.869 -0.838 1.00 87.31 89 THR A O 1
ATOM 726 N N . PHE A 1 90 ? -7.023 -0.589 -1.168 1.00 87.00 90 PHE A N 1
ATOM 727 C CA . PHE A 1 90 ? -7.433 -1.522 -0.114 1.00 87.00 90 PHE A CA 1
ATOM 728 C C . PHE A 1 90 ? -7.484 -0.845 1.261 1.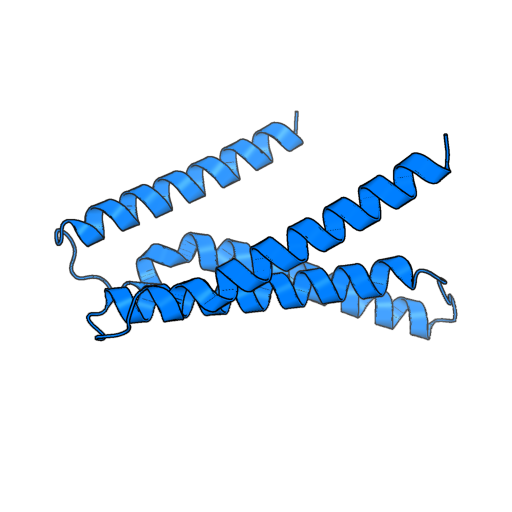00 87.00 90 PHE A C 1
ATOM 730 O O . PHE A 1 90 ? -8.466 -0.988 1.983 1.00 87.00 90 PHE A O 1
ATOM 737 N N . GLN A 1 91 ? -6.451 -0.076 1.607 1.0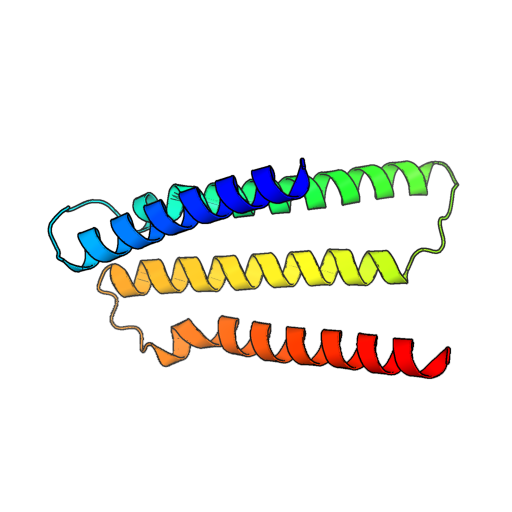0 83.94 91 GLN A N 1
ATOM 738 C CA . GLN A 1 91 ? -6.358 0.600 2.899 1.00 83.94 91 GLN A CA 1
ATOM 739 C C . GLN A 1 91 ? -7.456 1.658 3.080 1.00 83.94 91 GLN A C 1
ATOM 741 O O . GLN A 1 91 ? -8.063 1.722 4.144 1.00 83.94 91 GLN A O 1
ATOM 746 N N . ILE A 1 92 ? -7.777 2.427 2.034 1.00 84.12 92 ILE A N 1
ATOM 747 C CA . ILE A 1 92 ? -8.878 3.404 2.048 1.00 84.12 92 ILE A CA 1
ATOM 748 C C . ILE A 1 92 ? -10.237 2.702 2.176 1.00 84.12 92 ILE A C 1
ATOM 750 O O . ILE A 1 92 ? -11.061 3.117 2.986 1.00 84.12 92 ILE A O 1
ATOM 754 N N . LEU A 1 93 ? -10.476 1.631 1.410 1.00 84.38 93 LEU A N 1
ATOM 755 C CA . LEU A 1 93 ? -11.712 0.840 1.495 1.00 84.38 93 LEU A CA 1
ATOM 756 C C . LEU A 1 93 ? -11.905 0.237 2.888 1.00 84.38 93 LEU A C 1
ATOM 758 O O . LEU A 1 93 ? -13.023 0.192 3.398 1.00 84.38 93 LEU A O 1
ATOM 762 N N . LEU A 1 94 ? -10.811 -0.210 3.504 1.00 82.50 94 LEU A N 1
ATOM 763 C CA . LEU A 1 94 ? -10.805 -0.724 4.863 1.00 82.50 94 LEU A CA 1
ATOM 764 C C . LEU A 1 94 ? -11.154 0.400 5.852 1.00 82.50 94 LEU A C 1
ATOM 766 O O . LEU A 1 94 ? -12.104 0.232 6.608 1.00 82.50 94 LEU A O 1
ATOM 770 N N . CYS A 1 95 ? -10.515 1.574 5.774 1.00 79.88 95 CYS A N 1
ATOM 771 C CA . CYS A 1 95 ? -10.889 2.742 6.589 1.00 79.88 95 CYS A CA 1
ATOM 772 C C . CYS A 1 95 ? -12.381 3.090 6.471 1.00 79.88 95 CYS A C 1
ATOM 774 O O . CYS A 1 95 ? -13.049 3.235 7.490 1.00 79.88 95 CYS A O 1
ATOM 776 N N . LEU A 1 96 ? -12.912 3.157 5.244 1.00 80.75 96 LEU A N 1
ATOM 777 C CA . LEU A 1 96 ? -14.330 3.437 5.001 1.00 80.75 96 LEU A CA 1
ATOM 778 C C . LEU A 1 96 ? -15.229 2.381 5.643 1.00 80.75 96 LEU A C 1
ATOM 780 O O . LEU A 1 96 ? -16.239 2.709 6.251 1.00 80.75 96 LEU A O 1
ATOM 784 N N . ARG A 1 97 ? -14.868 1.098 5.552 1.00 79.12 97 ARG A N 1
ATOM 785 C CA . ARG A 1 97 ? -15.659 0.042 6.189 1.00 79.12 97 ARG A CA 1
ATOM 786 C C . ARG A 1 97 ? -15.656 0.155 7.715 1.00 79.12 97 ARG A C 1
ATOM 788 O O . ARG A 1 97 ? -16.674 -0.132 8.338 1.00 79.12 97 ARG A O 1
ATOM 795 N N . LEU A 1 98 ? -14.524 0.528 8.303 1.00 74.31 98 LEU A N 1
ATOM 796 C CA . LEU A 1 98 ? -14.391 0.679 9.749 1.00 74.31 98 LEU A CA 1
ATOM 797 C C . LEU A 1 98 ? -15.114 1.925 10.290 1.00 74.31 98 LEU A C 1
ATOM 799 O O . LEU A 1 98 ? -15.523 1.926 11.446 1.00 74.31 98 LEU A O 1
ATOM 803 N N . GLU A 1 99 ? -15.362 2.938 9.459 1.00 77.12 99 GLU A N 1
ATOM 804 C CA . GLU A 1 99 ? -16.187 4.119 9.774 1.00 77.12 99 GLU A CA 1
ATOM 805 C C . GLU A 1 99 ? -17.708 3.851 9.649 1.00 77.12 99 GLU A C 1
ATOM 807 O O . GLU A 1 99 ? -18.490 4.750 9.365 1.00 77.12 99 GLU A O 1
ATOM 812 N N . ASP A 1 100 ? -18.138 2.601 9.854 1.00 69.62 100 ASP A N 1
ATOM 813 C CA . ASP A 1 100 ? -19.541 2.148 9.839 1.00 69.62 100 ASP A CA 1
ATOM 814 C C . ASP A 1 100 ? -20.283 2.178 8.486 1.00 69.62 100 ASP A C 1
ATOM 816 O O . ASP A 1 100 ? -21.506 2.028 8.421 1.00 69.62 100 ASP A O 1
ATOM 820 N N . PHE A 1 101 ? -19.576 2.235 7.354 1.00 70.38 101 PHE A N 1
ATOM 821 C CA . PHE A 1 101 ? -20.231 1.998 6.062 1.00 70.38 101 PHE A CA 1
ATOM 822 C C . PHE A 1 101 ? -20.590 0.515 5.884 1.00 70.38 101 PHE A C 1
ATOM 824 O O . PHE A 1 101 ? -19.730 -0.353 6.023 1.00 70.38 101 PHE A O 1
ATOM 831 N N . TYR A 1 102 ? -21.836 0.201 5.505 1.00 72.94 102 TYR A N 1
ATOM 832 C CA . TYR A 1 102 ? -22.357 -1.160 5.252 1.00 72.94 102 TYR A CA 1
ATOM 833 C C . TYR A 1 102 ? -21.797 -1.819 3.971 1.00 72.94 102 TYR A C 1
ATOM 835 O O . TYR A 1 102 ? -22.535 -2.331 3.131 1.00 72.94 102 TYR A O 1
ATOM 843 N N . ILE A 1 103 ? -20.478 -1.817 3.787 1.00 75.94 103 ILE A N 1
ATOM 844 C CA . ILE A 1 103 ? -19.817 -2.458 2.647 1.00 75.94 103 ILE A CA 1
ATOM 845 C C . ILE A 1 103 ? -19.467 -3.899 3.028 1.00 75.94 103 ILE A C 1
ATOM 847 O O . ILE A 1 103 ? -18.847 -4.162 4.060 1.00 75.94 103 ILE A O 1
ATOM 851 N N . SER A 1 104 ? -19.851 -4.873 2.204 1.00 81.38 104 SER A N 1
ATOM 852 C CA . SER A 1 104 ? -19.487 -6.269 2.458 1.00 81.38 104 SER A CA 1
ATOM 853 C C . SER A 1 104 ? -17.967 -6.449 2.390 1.00 81.38 104 SER A C 1
ATOM 855 O O . SER A 1 104 ? -17.320 -5.994 1.445 1.00 81.38 104 SER A O 1
ATOM 857 N N . LEU A 1 105 ? -17.405 -7.177 3.360 1.00 76.56 105 LEU A N 1
ATOM 858 C CA . LEU A 1 105 ? -15.963 -7.447 3.485 1.00 76.56 105 LEU A CA 1
ATOM 859 C C . LEU A 1 105 ? -15.359 -8.076 2.216 1.00 76.56 105 LEU A C 1
ATOM 861 O O . LEU A 1 105 ? -14.188 -7.870 1.907 1.00 76.56 105 LEU A O 1
ATOM 865 N N . TYR A 1 106 ? -16.189 -8.774 1.440 1.00 81.38 106 TYR A N 1
ATOM 866 C CA . TYR A 1 106 ? -15.834 -9.320 0.136 1.00 81.38 106 TYR A CA 1
ATOM 867 C C . TYR A 1 106 ? -15.315 -8.253 -0.841 1.00 81.38 106 TYR A C 1
ATOM 869 O O . TYR A 1 106 ? -14.246 -8.437 -1.417 1.00 81.38 106 TYR A O 1
ATOM 877 N N . TYR A 1 107 ? -16.011 -7.116 -0.980 1.00 81.12 107 TYR A N 1
ATOM 878 C CA . TYR A 1 107 ? -15.605 -6.041 -1.896 1.00 81.12 107 TYR A CA 1
ATOM 879 C C . TYR A 1 107 ? -14.316 -5.359 -1.451 1.00 81.12 107 TYR A C 1
ATOM 881 O O . TYR A 1 107 ? -13.474 -5.018 -2.279 1.00 81.12 107 TYR A O 1
ATOM 889 N N . VAL A 1 108 ? -14.137 -5.217 -0.136 1.00 82.50 108 VAL A N 1
ATOM 890 C CA . VAL A 1 108 ? -12.915 -4.655 0.447 1.00 82.50 108 VAL A CA 1
ATOM 891 C C . VAL A 1 108 ? -11.713 -5.543 0.130 1.00 82.50 108 VAL A C 1
ATOM 893 O O . VAL A 1 108 ? -10.633 -5.023 -0.107 1.00 82.50 108 VAL A O 1
ATOM 896 N N . LEU A 1 109 ? -11.885 -6.868 0.057 1.00 83.88 109 LEU A N 1
ATOM 897 C CA . LEU A 1 109 ? -10.791 -7.800 -0.221 1.00 83.88 109 LEU A CA 1
ATOM 898 C C . LEU A 1 109 ? -10.402 -7.918 -1.703 1.00 83.88 109 LEU A C 1
ATOM 900 O O . LEU A 1 109 ? -9.330 -8.446 -1.988 1.00 83.88 109 LEU A O 1
ATOM 904 N N . ILE A 1 110 ? -11.216 -7.444 -2.650 1.00 87.81 110 ILE A N 1
ATOM 905 C CA . ILE A 1 110 ? -10.949 -7.585 -4.097 1.00 87.81 110 ILE A CA 1
ATOM 906 C C . ILE A 1 110 ? -9.537 -7.113 -4.502 1.00 87.81 110 ILE A C 1
ATOM 908 O O . ILE A 1 110 ? -8.833 -7.878 -5.167 1.00 87.81 110 ILE A O 1
ATOM 912 N N . PRO A 1 111 ? -9.058 -5.919 -4.093 1.00 86.62 111 PRO A N 1
ATOM 913 C CA . PRO A 1 111 ? -7.723 -5.453 -4.469 1.00 86.62 111 PRO A CA 1
ATOM 914 C C . PRO A 1 111 ? -6.613 -6.349 -3.901 1.00 86.62 111 PRO A C 1
ATOM 916 O O . PRO A 1 111 ? -5.570 -6.522 -4.529 1.00 86.62 111 PRO A O 1
ATOM 919 N N . LEU A 1 112 ? -6.853 -6.956 -2.734 1.00 83.94 112 LEU A N 1
ATOM 920 C CA . LEU A 1 112 ? -5.921 -7.869 -2.076 1.00 83.94 112 LEU A CA 1
ATOM 921 C C . LEU A 1 112 ? -5.814 -9.194 -2.838 1.00 83.94 112 LEU A C 1
ATOM 923 O O . LEU A 1 112 ? -4.704 -9.675 -3.063 1.00 83.94 112 LEU A O 1
ATOM 927 N N . TRP A 1 113 ? -6.940 -9.750 -3.297 1.00 86.88 113 TRP A N 1
ATOM 928 C CA . TRP A 1 113 ? -6.944 -10.946 -4.147 1.00 86.88 113 TRP A CA 1
ATOM 929 C C . TRP A 1 113 ? -6.169 -10.721 -5.447 1.00 86.88 113 TRP A C 1
ATOM 931 O O . TRP A 1 113 ? -5.360 -11.564 -5.832 1.00 86.88 113 TRP A O 1
ATOM 941 N N . ILE A 1 114 ? -6.357 -9.562 -6.085 1.00 87.69 114 ILE A N 1
ATOM 942 C CA . ILE A 1 114 ? -5.637 -9.195 -7.313 1.00 87.69 114 ILE A CA 1
ATOM 943 C C . ILE A 1 114 ? -4.129 -9.117 -7.049 1.00 87.69 114 ILE A C 1
ATOM 945 O O . ILE A 1 114 ? -3.342 -9.693 -7.799 1.00 87.69 114 ILE A O 1
ATOM 949 N N . ILE A 1 115 ? -3.727 -8.457 -5.959 1.00 86.12 115 ILE A N 1
ATOM 950 C CA . ILE A 1 115 ? -2.328 -8.358 -5.527 1.00 86.12 115 ILE A CA 1
ATOM 951 C C . ILE A 1 115 ? -1.703 -9.743 -5.312 1.00 86.12 115 ILE A C 1
ATOM 953 O O . ILE A 1 115 ? -0.579 -9.990 -5.753 1.00 86.12 115 ILE A O 1
ATOM 957 N N . LEU A 1 116 ? -2.416 -10.645 -4.637 1.00 85.88 116 LEU A N 1
ATOM 958 C CA . LEU A 1 116 ? -1.900 -11.965 -4.286 1.00 85.88 116 LEU A CA 1
ATOM 959 C C . LEU A 1 116 ? -1.690 -12.835 -5.531 1.00 85.88 116 LEU A C 1
ATOM 961 O O . LEU A 1 116 ? -0.651 -13.483 -5.665 1.00 85.88 116 LEU A O 1
ATOM 965 N N . VAL A 1 117 ? -2.635 -12.793 -6.473 1.00 90.00 117 VAL A N 1
ATOM 966 C CA . VAL A 1 117 ? -2.519 -13.497 -7.756 1.00 90.00 117 VAL A CA 1
ATOM 967 C C . VAL A 1 117 ? -1.396 -12.903 -8.608 1.00 90.00 117 VAL A C 1
ATOM 969 O O . VAL A 1 117 ? -0.566 -13.655 -9.115 1.00 90.00 117 VAL A O 1
ATOM 972 N N . ALA A 1 118 ? -1.308 -11.574 -8.721 1.00 85.38 118 ALA A N 1
ATOM 973 C CA . ALA A 1 118 ? -0.238 -10.910 -9.466 1.00 85.38 118 ALA A CA 1
ATOM 974 C C . ALA A 1 118 ? 1.151 -11.267 -8.908 1.00 85.38 118 ALA A C 1
ATOM 976 O O . ALA A 1 118 ? 2.034 -11.681 -9.655 1.00 85.38 118 ALA A O 1
ATOM 977 N N . GLY A 1 119 ? 1.320 -11.217 -7.582 1.00 83.62 119 GLY A N 1
ATOM 978 C CA . GLY A 1 119 ? 2.572 -11.588 -6.927 1.00 83.62 119 GLY A CA 1
ATOM 979 C C . GLY A 1 119 ? 2.960 -13.055 -7.140 1.00 83.62 119 GLY A C 1
ATOM 980 O O . GLY A 1 119 ? 4.137 -13.350 -7.347 1.00 83.62 119 GLY A O 1
ATOM 981 N N . LEU A 1 120 ? 2.000 -13.986 -7.123 1.00 87.44 120 LEU A N 1
ATOM 982 C CA . LEU A 1 120 ? 2.262 -15.396 -7.437 1.00 87.44 120 LEU A CA 1
ATOM 983 C C . LEU A 1 120 ? 2.747 -15.578 -8.878 1.00 87.44 120 LEU A C 1
ATOM 985 O O . LEU A 1 120 ? 3.705 -16.315 -9.109 1.00 87.44 120 LEU A O 1
ATOM 989 N N . ILE A 1 121 ? 2.116 -14.884 -9.827 1.00 86.75 121 ILE A N 1
ATOM 990 C CA . ILE A 1 121 ? 2.484 -14.929 -11.244 1.00 86.75 121 ILE A CA 1
ATOM 991 C C . ILE A 1 121 ? 3.917 -14.417 -11.437 1.00 86.75 121 ILE A C 1
ATOM 993 O O . ILE 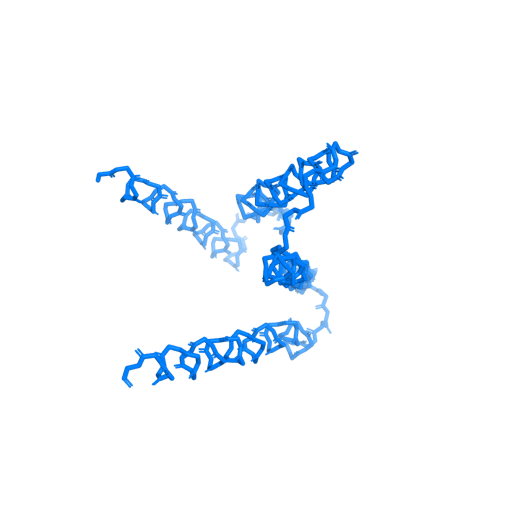A 1 121 ? 4.737 -15.130 -12.016 1.00 86.75 121 ILE A O 1
ATOM 997 N N . ASP A 1 122 ? 4.252 -13.240 -10.899 1.00 82.06 122 ASP A N 1
ATOM 998 C CA . ASP A 1 122 ? 5.605 -12.673 -10.972 1.00 82.06 122 ASP A CA 1
ATOM 999 C C . ASP A 1 122 ? 6.664 -13.615 -10.374 1.00 82.06 122 ASP A C 1
ATOM 1001 O O . ASP A 1 122 ? 7.685 -13.895 -11.008 1.00 82.06 122 ASP A O 1
ATOM 1005 N N . ASN A 1 123 ? 6.416 -14.162 -9.177 1.00 83.06 123 ASN A N 1
ATOM 1006 C CA . ASN A 1 123 ? 7.344 -15.101 -8.538 1.00 83.06 123 ASN A CA 1
ATOM 1007 C C . ASN A 1 123 ? 7.530 -16.380 -9.363 1.00 83.06 123 ASN A C 1
ATOM 1009 O O . ASN A 1 123 ? 8.650 -16.873 -9.493 1.00 83.06 123 ASN A O 1
ATOM 1013 N N . PHE A 1 124 ? 6.456 -16.908 -9.951 1.00 86.06 124 PHE A N 1
ATOM 1014 C CA . PHE A 1 124 ? 6.534 -18.088 -10.804 1.00 86.06 124 PHE A CA 1
ATOM 1015 C C . PHE A 1 124 ? 7.347 -17.823 -12.080 1.00 86.06 124 PHE A C 1
ATOM 1017 O O . PHE A 1 124 ? 8.194 -18.639 -12.450 1.00 86.06 124 PHE A O 1
ATOM 1024 N N . PHE A 1 125 ? 7.158 -16.665 -12.721 1.00 82.69 125 PHE A N 1
ATOM 1025 C CA . PHE A 1 125 ? 7.968 -16.250 -13.870 1.00 82.69 125 PHE A CA 1
ATOM 1026 C C . PHE A 1 125 ? 9.451 -16.117 -13.513 1.00 82.69 125 PHE A C 1
ATOM 1028 O O . PHE A 1 125 ? 10.304 -16.605 -14.256 1.00 82.69 125 PHE A O 1
ATOM 1035 N N . VAL A 1 126 ? 9.768 -15.520 -12.361 1.00 80.38 126 VAL A N 1
ATOM 1036 C CA . VAL A 1 126 ? 11.151 -15.395 -11.873 1.00 80.38 126 VAL A CA 1
ATOM 1037 C C . VAL A 1 126 ? 11.781 -16.763 -11.603 1.00 80.38 126 VAL A C 1
ATOM 1039 O O . VAL A 1 126 ? 12.923 -16.997 -12.001 1.00 80.38 126 VAL A O 1
ATOM 1042 N N . LEU A 1 127 ? 11.053 -17.692 -10.976 1.00 81.06 127 LEU A N 1
ATOM 1043 C CA . LEU A 1 127 ? 11.539 -19.054 -10.725 1.00 81.06 127 LEU A CA 1
ATOM 1044 C C . LEU A 1 127 ? 11.788 -19.819 -12.027 1.00 81.06 127 LEU A C 1
ATOM 1046 O O . LEU A 1 127 ? 12.818 -20.479 -12.167 1.00 81.06 127 LEU A O 1
ATOM 1050 N N . LYS A 1 128 ? 10.879 -19.692 -12.999 1.00 81.56 128 LYS A N 1
ATOM 1051 C CA . LYS A 1 128 ? 11.032 -20.313 -14.317 1.00 81.56 128 LYS A CA 1
ATOM 1052 C C . LYS A 1 128 ? 12.229 -19.751 -15.079 1.00 81.56 128 LYS A C 1
ATOM 1054 O O . LYS A 1 128 ? 12.948 -20.521 -15.707 1.00 81.56 128 LYS A O 1
ATOM 1059 N N . ALA A 1 129 ? 12.466 -18.442 -14.995 1.00 76.25 129 ALA A N 1
ATOM 1060 C CA . ALA A 1 129 ? 13.667 -17.835 -15.553 1.00 76.25 129 ALA A CA 1
ATOM 1061 C C . ALA A 1 129 ? 14.920 -18.401 -14.868 1.00 76.25 129 ALA A C 1
ATOM 1063 O O . ALA A 1 129 ? 15.793 -18.917 -15.551 1.00 76.25 129 ALA A O 1
ATOM 1064 N N . SER A 1 130 ? 14.972 -18.407 -13.531 1.00 72.69 130 SER A N 1
ATOM 1065 C CA . SER A 1 130 ? 16.113 -18.913 -12.745 1.00 72.69 130 SER A CA 1
ATOM 1066 C C . SER A 1 130 ? 16.496 -20.365 -13.079 1.00 72.69 130 SER A C 1
ATOM 1068 O O . SER A 1 130 ? 17.677 -20.695 -13.156 1.00 72.69 130 SER A O 1
ATOM 1070 N N . GLY A 1 131 ? 15.507 -21.227 -13.340 1.00 70.06 131 GLY A N 1
ATOM 1071 C CA . GLY A 1 131 ? 15.736 -22.625 -13.718 1.00 70.06 131 GLY A CA 1
ATOM 1072 C C . GLY A 1 131 ? 16.330 -22.836 -15.116 1.00 70.06 131 GLY A C 1
ATOM 1073 O O . GLY A 1 131 ? 16.890 -23.896 -15.362 1.00 70.06 131 GLY A O 1
ATOM 1074 N N . ALA A 1 132 ? 16.240 -21.857 -16.022 1.00 65.31 132 ALA A N 1
ATOM 1075 C CA . ALA A 1 132 ? 16.746 -21.972 -17.394 1.00 65.31 132 ALA A CA 1
ATOM 1076 C C . ALA A 1 132 ? 18.255 -21.679 -17.532 1.00 65.31 132 ALA A C 1
ATOM 1078 O O . ALA A 1 132 ? 18.825 -21.925 -18.592 1.00 65.31 132 ALA A O 1
ATOM 1079 N N . TYR A 1 133 ? 18.899 -21.148 -16.486 1.00 55.34 133 TYR A N 1
ATOM 1080 C CA . TYR A 1 133 ? 20.333 -20.814 -16.471 1.00 55.34 133 TYR A CA 1
ATOM 1081 C C . TYR A 1 133 ? 21.194 -21.859 -15.740 1.00 55.34 133 TYR A C 1
ATOM 1083 O O . TYR A 1 133 ? 22.364 -21.589 -15.463 1.00 55.34 133 TYR A O 1
ATOM 1091 N N . ARG A 1 134 ? 20.612 -23.008 -15.374 1.00 49.41 134 ARG A N 1
ATOM 1092 C CA . ARG A 1 134 ? 21.278 -24.095 -14.650 1.00 49.41 134 ARG A CA 1
ATOM 1093 C C . ARG A 1 134 ? 21.481 -25.317 -15.527 1.00 49.41 134 ARG A C 1
ATOM 1095 O O . ARG A 1 134 ? 20.563 -25.616 -16.319 1.00 49.41 134 ARG A O 1
#

Sequence (134 aa):
MAAVQKAIFSSGILLITAILFALRVDNTVDWNWFLIFIPLWLFDAVMITYLIVNIIIHFRTAFCGNVDRNDMTKNRKYGLLVFCVLKITFQILLCLRLEDFYISLYYVLIPLWIILVAGLIDNFFVLKASGAYR

Radius of gyration: 19.05 Å; chains: 1; bounding box: 47×37×49 Å

Secondary structure (DSSP, 8-state):
-HHHHHHHHHHHHHHHHHHHHHHHHTT-----HHHHTHHHHHHHHHHHHHHHHHHHHHHHHHHTT-----HHHHHHHHHHHHHHHHHHHHHHHHHHHHTT----HHHHHHHHHHHHHHHHHHHHHHHHHHHTT-

pLDDT: mean 77.54, std 8.99, range [49.41, 90.0]